Protein AF-A0A7V8AD49-F1 (afdb_monomer_lite)

Secondary structure (DSSP, 8-state):
--TT-TTGGGTT-GGGHHHHHHHHHHHHTTS-HHHHHHHHTTSS--------HHHHHH-HHHHHTT-EEEETTEEEEPPSS--SSSPPPPPPPPPPTTTTHHHHHHHTT--HHHHHHHHHTTS--

pLDDT: mean 93.48, std 4.45, range [62.81, 97.5]

Structure (mmCIF, N/CA/C/O backbone):
data_AF-A0A7V8AD49-F1
#
_entry.id   AF-A0A7V8AD49-F1
#
loop_
_atom_site.group_PDB
_atom_site.id
_atom_site.type_symbol
_atom_site.label_atom_id
_atom_site.label_alt_id
_atom_site.label_comp_id
_atom_site.label_asym_id
_atom_site.label_entity_id
_atom_site.label_seq_id
_atom_site.pdbx_PDB_ins_code
_atom_site.Cartn_x
_atom_site.Cartn_y
_atom_site.Cartn_z
_atom_site.occupancy
_atom_site.B_iso_or_equiv
_atom_site.auth_seq_id
_atom_site.auth_comp_id
_atom_site.auth_asym_id
_atom_site.auth_atom_id
_atom_site.pdbx_PDB_model_num
ATOM 1 N N . GLY A 1 1 ? 21.467 1.374 -25.696 1.00 62.81 1 GLY A N 1
ATOM 2 C CA . GLY A 1 1 ? 20.680 0.808 -26.803 1.00 62.81 1 GLY A CA 1
ATOM 3 C C . GLY A 1 1 ? 19.555 1.700 -27.311 1.00 62.81 1 GLY A C 1
ATOM 4 O O . GLY A 1 1 ? 18.762 1.200 -28.097 1.00 62.81 1 GLY A O 1
ATOM 5 N N . LEU A 1 2 ? 19.448 2.967 -26.891 1.00 80.62 2 LEU A N 1
ATOM 6 C CA . LEU A 1 2 ? 18.432 3.921 -27.385 1.00 80.62 2 LEU A CA 1
ATOM 7 C C . LEU A 1 2 ? 19.034 5.261 -27.832 1.00 80.62 2 LEU A C 1
ATOM 9 O O . LEU A 1 2 ? 18.371 6.021 -28.521 1.00 80.62 2 LEU A O 1
ATOM 13 N N . GLU A 1 3 ? 20.295 5.516 -27.489 1.00 79.88 3 GLU A N 1
ATOM 14 C CA . GLU A 1 3 ? 21.095 6.705 -27.797 1.00 79.88 3 GLU A CA 1
ATOM 15 C C . GLU A 1 3 ? 21.141 7.101 -29.279 1.00 79.88 3 GLU A C 1
ATOM 17 O O . GLU A 1 3 ? 21.386 8.261 -29.582 1.00 79.88 3 GLU A O 1
ATOM 22 N N . THR A 1 4 ? 20.905 6.166 -30.200 1.00 82.50 4 THR A N 1
ATOM 23 C CA . THR A 1 4 ? 20.870 6.426 -31.649 1.00 82.50 4 THR A CA 1
ATOM 24 C C . THR A 1 4 ? 19.469 6.307 -32.255 1.00 82.50 4 THR A C 1
ATOM 26 O O . THR A 1 4 ? 19.313 6.430 -33.469 1.00 82.50 4 THR A O 1
ATOM 29 N N . ASN A 1 5 ? 18.436 6.041 -31.448 1.00 84.19 5 ASN A N 1
ATOM 30 C CA . ASN A 1 5 ? 17.069 5.886 -31.938 1.00 84.19 5 ASN A CA 1
ATOM 31 C C . ASN A 1 5 ? 16.364 7.248 -31.990 1.00 84.19 5 ASN A C 1
ATOM 33 O O . ASN A 1 5 ? 15.766 7.682 -31.006 1.00 84.19 5 ASN A O 1
ATOM 37 N N . GLU A 1 6 ? 16.366 7.874 -33.171 1.00 85.94 6 GLU A N 1
ATOM 38 C CA . GLU A 1 6 ? 15.759 9.196 -33.417 1.00 85.94 6 GLU A CA 1
ATOM 39 C C . GLU A 1 6 ? 14.268 9.295 -33.036 1.00 85.94 6 GLU A C 1
ATOM 41 O O . GLU A 1 6 ? 13.729 10.396 -32.887 1.00 85.94 6 GLU A O 1
ATOM 46 N N . ALA A 1 7 ? 13.562 8.166 -32.881 1.00 84.38 7 ALA A N 1
ATOM 47 C CA . ALA A 1 7 ? 12.182 8.180 -32.398 1.00 84.38 7 ALA A CA 1
ATOM 48 C C . ALA A 1 7 ? 12.084 8.760 -30.974 1.00 84.38 7 ALA A C 1
ATOM 50 O O . ALA A 1 7 ? 11.098 9.423 -30.649 1.00 84.38 7 ALA A O 1
ATOM 51 N N . PHE A 1 8 ? 13.114 8.564 -30.143 1.00 89.00 8 PHE A N 1
ATOM 52 C CA . PHE A 1 8 ? 13.153 9.053 -28.764 1.00 89.00 8 PHE A CA 1
ATOM 53 C C . PHE A 1 8 ? 13.519 10.540 -28.649 1.00 89.00 8 PHE A C 1
ATOM 55 O O . PHE A 1 8 ? 13.185 11.157 -27.639 1.00 89.00 8 PHE A O 1
ATOM 62 N N . ASP A 1 9 ? 14.050 11.157 -29.709 1.00 90.25 9 ASP A N 1
ATOM 63 C CA . ASP A 1 9 ? 14.286 12.610 -29.766 1.00 90.25 9 ASP A CA 1
ATOM 64 C C . ASP A 1 9 ? 12.985 13.407 -29.964 1.00 90.25 9 ASP A C 1
ATOM 66 O O . ASP A 1 9 ? 12.903 14.604 -29.681 1.00 90.25 9 ASP A O 1
ATOM 70 N N . LYS A 1 10 ? 11.926 12.742 -30.443 1.00 89.88 10 LYS A N 1
ATOM 71 C CA . LYS A 1 10 ? 10.638 13.351 -30.808 1.00 89.88 10 LYS A CA 1
ATOM 72 C C . LYS A 1 10 ? 9.526 12.928 -29.849 1.00 89.88 10 LYS A C 1
ATOM 74 O O . LYS A 1 10 ? 8.430 12.591 -30.287 1.00 89.88 10 LYS A O 1
ATOM 79 N N . GLN A 1 11 ? 9.772 12.998 -28.537 1.00 89.44 11 GLN A N 1
ATOM 80 C CA . GLN A 1 11 ? 8.848 12.516 -27.491 1.00 89.44 11 GLN A CA 1
ATOM 81 C C . GLN A 1 11 ? 7.389 13.012 -27.615 1.00 89.44 11 GLN A C 1
ATOM 83 O O . GLN A 1 11 ? 6.457 12.310 -27.220 1.00 89.44 11 GLN A O 1
ATOM 88 N N . LEU A 1 12 ? 7.165 14.204 -28.188 1.00 94.88 12 LEU A N 1
ATOM 89 C CA . LEU A 1 12 ? 5.827 14.786 -28.371 1.00 94.88 12 LEU A CA 1
ATOM 90 C C . LEU A 1 12 ? 5.085 14.268 -29.617 1.00 94.88 12 LEU A C 1
ATOM 92 O O . LEU A 1 12 ? 3.887 14.524 -29.765 1.00 94.88 12 LEU A O 1
ATOM 96 N N . ASN A 1 13 ? 5.751 13.524 -30.502 1.00 94.81 13 ASN A N 1
ATOM 97 C CA . ASN A 1 13 ? 5.119 12.908 -31.661 1.00 94.81 13 ASN A CA 1
ATOM 98 C C . ASN A 1 13 ? 4.385 11.621 -31.257 1.00 94.81 13 ASN A C 1
ATOM 100 O O . ASN A 1 13 ? 4.942 10.524 -31.248 1.00 94.81 13 ASN A O 1
ATOM 104 N N . ARG A 1 14 ? 3.089 11.755 -30.966 1.00 95.44 14 ARG A N 1
ATOM 105 C CA . ARG A 1 14 ? 2.237 10.641 -30.519 1.00 95.44 14 ARG A CA 1
ATOM 106 C C . ARG A 1 14 ? 2.122 9.497 -31.526 1.00 95.44 14 ARG A C 1
ATOM 108 O O . ARG A 1 14 ? 1.835 8.375 -31.113 1.00 95.44 14 ARG A O 1
ATOM 115 N N . ALA A 1 15 ? 2.334 9.763 -32.817 1.00 95.00 15 ALA A N 1
ATOM 116 C CA . ALA A 1 15 ? 2.286 8.733 -33.851 1.00 95.00 15 ALA A CA 1
ATOM 117 C C . ALA A 1 15 ? 3.399 7.682 -33.676 1.00 95.00 15 ALA A C 1
ATOM 119 O O . ALA A 1 15 ? 3.196 6.523 -34.024 1.00 95.00 15 ALA A O 1
ATOM 120 N N . GLU A 1 16 ? 4.528 8.056 -33.062 1.00 93.56 16 GLU A N 1
ATOM 121 C CA . GLU A 1 16 ? 5.672 7.162 -32.831 1.00 93.56 16 GLU A CA 1
ATOM 122 C C . GLU A 1 16 ? 5.557 6.350 -31.531 1.00 93.56 16 GLU A C 1
ATOM 124 O O . GLU A 1 16 ? 6.236 5.335 -31.361 1.00 93.56 16 GLU A O 1
ATOM 129 N N . TRP A 1 17 ? 4.668 6.734 -30.607 1.00 95.44 17 TRP A N 1
ATOM 130 C CA . TRP A 1 17 ? 4.542 6.082 -29.297 1.00 95.44 17 TRP A CA 1
ATOM 131 C C . TRP A 1 17 ? 4.306 4.564 -29.352 1.00 95.44 17 TRP A C 1
ATOM 133 O O . TRP A 1 17 ? 4.861 3.862 -28.504 1.00 95.44 17 TRP A O 1
ATOM 143 N N . PRO A 1 18 ? 3.506 4.001 -30.283 1.00 95.06 18 PRO A N 1
ATOM 144 C CA . PRO A 1 18 ? 3.372 2.551 -30.396 1.00 95.06 18 PRO A CA 1
ATOM 145 C C . PRO A 1 18 ? 4.712 1.846 -30.639 1.00 95.06 18 PRO A C 1
ATOM 147 O O . PRO A 1 18 ? 4.991 0.844 -29.981 1.00 95.06 18 PRO A O 1
ATOM 150 N N . LYS A 1 19 ? 5.555 2.400 -31.519 1.00 91.75 19 LYS A N 1
ATOM 151 C CA . LYS A 1 19 ? 6.887 1.866 -31.825 1.00 91.75 19 LYS A CA 1
ATOM 152 C C . LYS A 1 19 ? 7.833 2.024 -30.635 1.00 91.75 19 LYS A C 1
ATOM 154 O O . LYS A 1 19 ? 8.415 1.039 -30.198 1.00 91.75 19 LYS A O 1
ATOM 159 N N . MET A 1 20 ? 7.897 3.216 -30.038 1.00 93.50 20 MET A N 1
ATOM 160 C CA . MET A 1 20 ? 8.733 3.475 -28.855 1.00 93.50 20 MET A CA 1
ATOM 161 C C . MET A 1 20 ? 8.397 2.531 -27.689 1.00 93.50 20 MET A C 1
ATOM 163 O O . MET A 1 20 ? 9.292 2.027 -27.013 1.00 93.50 20 MET A O 1
ATOM 167 N N . LYS A 1 21 ? 7.107 2.239 -27.466 1.00 94.25 21 LYS A N 1
ATOM 168 C CA . LYS A 1 21 ? 6.673 1.257 -26.459 1.00 94.25 21 LYS A CA 1
ATOM 169 C C . LYS A 1 21 ? 7.158 -0.156 -26.775 1.00 94.25 21 LYS A C 1
ATOM 171 O O . LYS A 1 21 ? 7.543 -0.869 -25.852 1.00 94.25 21 LYS A O 1
ATOM 176 N N . ALA A 1 22 ? 7.125 -0.569 -28.043 1.00 94.25 22 ALA A N 1
ATOM 177 C CA . ALA A 1 22 ? 7.623 -1.879 -28.455 1.00 94.25 22 ALA A CA 1
ATOM 178 C C . ALA A 1 22 ? 9.141 -1.998 -28.235 1.00 94.25 22 ALA A C 1
ATOM 180 O O . ALA A 1 22 ? 9.590 -3.000 -27.676 1.00 94.25 22 ALA A O 1
ATOM 181 N N . ASP A 1 23 ? 9.899 -0.954 -28.578 1.00 93.44 23 ASP A N 1
ATOM 182 C CA . ASP A 1 23 ? 11.350 -0.892 -28.368 1.00 93.44 23 ASP A CA 1
ATOM 183 C C . ASP A 1 23 ? 11.700 -0.965 -26.870 1.00 93.44 23 ASP A C 1
ATOM 185 O O . ASP A 1 23 ? 12.510 -1.797 -26.455 1.00 93.44 23 ASP A O 1
ATOM 189 N N . LEU A 1 24 ? 11.024 -0.172 -26.026 1.00 94.06 24 LEU A N 1
ATOM 190 C CA . LEU A 1 24 ? 11.193 -0.232 -24.567 1.00 94.06 24 LEU A CA 1
ATOM 191 C C . LEU A 1 24 ? 10.832 -1.609 -24.004 1.00 94.06 24 LEU A C 1
ATOM 193 O O . LEU A 1 24 ? 11.571 -2.149 -23.185 1.00 94.06 24 LEU A O 1
ATOM 197 N N . ALA A 1 25 ? 9.726 -2.211 -24.449 1.00 95.56 25 ALA 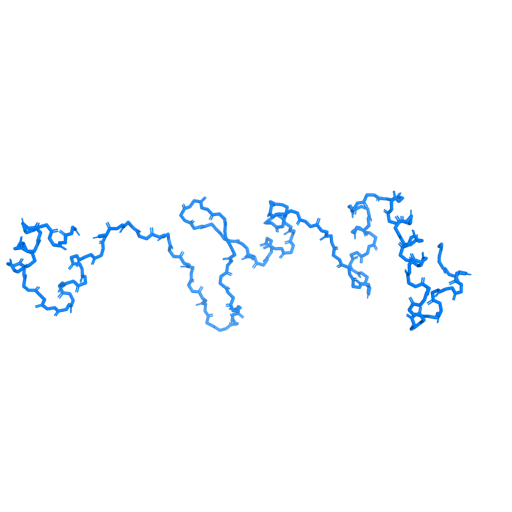A N 1
ATOM 198 C CA . ALA A 1 25 ? 9.321 -3.538 -23.994 1.00 95.56 25 ALA A CA 1
ATOM 199 C C . ALA A 1 25 ? 10.354 -4.615 -24.361 1.00 95.56 25 ALA A C 1
ATOM 201 O O . ALA A 1 25 ? 10.599 -5.523 -23.566 1.00 95.56 25 ALA A O 1
ATOM 202 N N . ALA A 1 26 ? 10.972 -4.524 -25.543 1.00 95.31 26 ALA A N 1
ATOM 203 C CA . ALA A 1 26 ? 12.045 -5.427 -25.946 1.00 95.31 26 ALA A CA 1
ATOM 204 C C . ALA A 1 26 ? 13.291 -5.264 -25.063 1.00 95.31 26 ALA A C 1
ATOM 206 O O . ALA A 1 26 ? 13.915 -6.266 -24.723 1.00 95.31 26 ALA A O 1
ATOM 207 N N . ILE A 1 27 ? 13.620 -4.036 -24.649 1.00 95.00 27 ILE A N 1
ATOM 208 C CA . ILE A 1 27 ? 14.720 -3.758 -23.715 1.00 95.00 27 ILE A CA 1
ATOM 209 C C . ILE A 1 27 ? 14.403 -4.314 -22.330 1.00 95.00 27 ILE A C 1
ATOM 211 O O . ILE A 1 27 ? 15.186 -5.102 -21.808 1.00 95.00 27 ILE A O 1
ATOM 215 N N . PHE A 1 28 ? 13.245 -3.981 -21.753 1.00 95.12 28 PHE A N 1
ATOM 216 C CA . PHE A 1 28 ? 12.884 -4.429 -20.405 1.00 95.12 28 PHE A CA 1
ATOM 217 C C . PHE A 1 28 ? 12.849 -5.957 -20.275 1.00 95.12 28 PHE A C 1
ATOM 219 O O . PHE A 1 28 ? 13.188 -6.478 -19.220 1.00 95.12 28 PHE A O 1
ATOM 226 N N . LYS A 1 29 ? 12.534 -6.691 -21.349 1.00 96.62 29 LYS A N 1
ATOM 227 C CA . LYS A 1 29 ? 12.573 -8.166 -21.372 1.00 96.62 29 LYS A CA 1
ATOM 228 C C . LYS A 1 29 ? 13.977 -8.776 -21.285 1.00 96.62 29 LYS A C 1
ATOM 230 O O . LYS A 1 29 ? 14.082 -9.983 -21.095 1.00 96.62 29 LYS A O 1
ATOM 235 N N . GLN A 1 30 ? 15.042 -7.991 -21.444 1.00 97.38 30 GLN A N 1
ATOM 236 C CA . GLN A 1 30 ? 16.424 -8.494 -21.418 1.00 97.38 30 GLN A CA 1
ATOM 237 C C . GLN A 1 30 ? 16.956 -8.737 -20.004 1.00 97.38 30 GLN A C 1
ATOM 239 O O . GLN A 1 30 ? 18.015 -9.344 -19.860 1.00 97.38 30 GLN A O 1
ATOM 244 N N . LYS A 1 31 ? 16.266 -8.237 -18.975 1.00 97.50 31 LYS A N 1
ATOM 245 C CA . LYS A 1 31 ? 16.635 -8.414 -17.570 1.00 97.50 31 LYS A CA 1
ATOM 246 C C . LYS A 1 31 ? 15.394 -8.672 -16.732 1.00 97.50 31 LYS A C 1
ATOM 248 O O . LYS A 1 31 ? 14.279 -8.315 -17.114 1.00 97.50 31 LYS A O 1
ATOM 253 N N . THR A 1 32 ? 15.594 -9.293 -15.587 1.00 97.38 32 THR A N 1
ATOM 254 C CA . THR A 1 32 ? 14.562 -9.444 -14.565 1.00 97.38 32 THR A CA 1
ATOM 255 C C . THR A 1 32 ? 14.185 -8.087 -13.965 1.00 97.38 32 THR A C 1
ATOM 257 O O . THR A 1 32 ? 14.918 -7.103 -14.074 1.00 97.38 32 THR A O 1
ATOM 260 N N . CYS A 1 33 ? 13.026 -8.027 -13.303 1.00 95.00 33 CYS A N 1
ATOM 261 C CA . CYS A 1 33 ? 12.611 -6.821 -12.588 1.00 95.00 33 CYS A CA 1
ATOM 262 C C . CYS A 1 33 ? 13.629 -6.423 -11.506 1.00 95.00 33 CYS A C 1
ATOM 264 O O . CYS A 1 33 ? 13.904 -5.240 -11.347 1.00 95.00 33 CYS A O 1
ATOM 266 N N . GLU A 1 34 ? 14.208 -7.398 -10.799 1.00 94.62 34 GLU A N 1
ATOM 267 C CA . GLU A 1 34 ? 15.195 -7.167 -9.738 1.00 94.62 34 GLU A CA 1
ATOM 268 C C . GLU A 1 34 ? 16.488 -6.547 -10.278 1.00 94.62 34 GLU A C 1
ATOM 270 O O . GLU A 1 34 ? 16.980 -5.565 -9.726 1.00 94.62 34 GLU A O 1
ATOM 275 N N . GLU A 1 35 ? 16.997 -7.045 -11.406 1.00 97.38 35 GLU A N 1
ATOM 276 C CA . GLU A 1 35 ? 18.162 -6.450 -12.067 1.00 97.38 35 GLU A CA 1
ATOM 277 C C . GLU A 1 35 ? 17.889 -5.009 -12.514 1.00 97.38 35 GLU A C 1
ATOM 279 O O . GLU A 1 35 ? 18.753 -4.147 -12.361 1.00 97.38 35 GLU A O 1
ATOM 284 N N . TRP A 1 36 ? 16.693 -4.721 -13.042 1.00 96.94 36 TRP A N 1
ATOM 285 C CA . TRP A 1 36 ? 16.320 -3.346 -13.380 1.00 96.94 36 TRP A CA 1
ATOM 286 C C . TRP A 1 36 ? 16.233 -2.451 -12.149 1.00 96.94 36 TRP A C 1
ATOM 288 O O . TRP A 1 36 ? 16.751 -1.336 -12.201 1.00 96.94 36 TRP A O 1
ATOM 298 N N . CYS A 1 37 ? 15.651 -2.933 -11.048 1.00 95.50 37 CYS A N 1
ATOM 299 C CA . CYS A 1 37 ? 15.656 -2.204 -9.782 1.00 95.50 37 CYS A CA 1
ATOM 300 C C . CYS A 1 37 ? 17.086 -1.894 -9.341 1.00 95.50 37 CYS A C 1
ATOM 302 O O . CYS A 1 37 ? 17.406 -0.731 -9.141 1.00 95.50 37 CYS A O 1
ATOM 304 N N . SER A 1 38 ? 17.979 -2.886 -9.318 1.00 95.38 38 SER A N 1
ATOM 305 C CA . SER A 1 38 ? 19.379 -2.675 -8.934 1.00 95.38 38 SER A CA 1
ATOM 306 C C . SER A 1 38 ? 20.119 -1.670 -9.824 1.00 95.38 38 SER A C 1
ATOM 308 O O . SER A 1 38 ? 21.056 -1.033 -9.351 1.00 95.38 38 SER A O 1
ATOM 310 N N . ILE A 1 39 ? 19.752 -1.550 -11.103 1.00 95.69 39 ILE A N 1
ATOM 311 C CA . ILE A 1 39 ? 20.357 -0.587 -12.035 1.00 95.69 39 ILE A CA 1
ATOM 312 C C . ILE A 1 39 ? 19.813 0.828 -11.812 1.00 95.69 39 ILE A C 1
ATOM 314 O O . ILE A 1 39 ? 20.558 1.798 -11.927 1.00 95.69 39 ILE A O 1
ATOM 318 N N . MET A 1 40 ? 18.508 0.954 -11.575 1.00 95.56 40 MET A N 1
ATOM 319 C CA . MET A 1 40 ? 17.807 2.239 -11.579 1.00 95.56 40 MET A CA 1
ATOM 320 C C . MET A 1 40 ? 17.700 2.872 -10.185 1.00 95.56 40 MET A C 1
ATOM 322 O O . MET A 1 40 ? 17.564 4.093 -10.074 1.00 95.56 40 MET A O 1
ATOM 326 N N . GLU A 1 41 ? 17.761 2.079 -9.119 1.00 93.94 41 GLU A N 1
ATOM 327 C CA . GLU A 1 41 ? 17.626 2.551 -7.741 1.00 93.94 41 GLU A CA 1
ATOM 328 C C . GLU A 1 41 ? 18.778 3.484 -7.349 1.00 93.94 41 GLU A C 1
ATOM 330 O O . GLU A 1 41 ? 19.945 3.237 -7.645 1.00 93.94 41 GLU A O 1
ATOM 335 N N . GLY A 1 42 ? 18.440 4.613 -6.720 1.00 91.50 42 GLY A N 1
ATOM 336 C CA . GLY A 1 42 ? 19.408 5.662 -6.383 1.00 91.50 42 GLY A CA 1
ATOM 337 C C . GLY A 1 42 ? 19.867 6.532 -7.561 1.00 91.50 42 GLY A C 1
ATOM 338 O O . GLY A 1 42 ? 20.712 7.404 -7.362 1.00 91.50 42 GLY A O 1
ATOM 339 N N . THR A 1 43 ? 19.320 6.337 -8.766 1.00 95.75 43 THR A N 1
ATOM 340 C CA . THR A 1 43 ? 19.559 7.219 -9.924 1.00 95.75 43 THR A CA 1
ATOM 341 C C . THR A 1 43 ? 18.465 8.288 -10.062 1.00 95.75 43 THR A C 1
ATOM 343 O O . THR A 1 43 ? 17.475 8.274 -9.336 1.00 95.75 43 THR A O 1
ATOM 346 N N . ASP A 1 44 ? 18.624 9.220 -11.009 1.00 9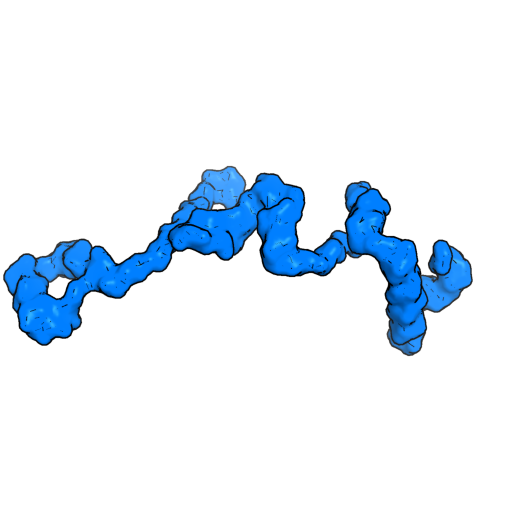4.94 44 ASP A N 1
ATOM 347 C CA . ASP A 1 44 ? 17.658 10.307 -11.273 1.00 94.94 44 ASP A CA 1
ATOM 348 C C . ASP A 1 44 ? 16.416 9.849 -12.075 1.00 94.94 44 ASP A C 1
ATOM 350 O O . ASP A 1 44 ? 15.553 10.645 -12.445 1.00 94.94 44 ASP A O 1
ATOM 354 N N . VAL A 1 45 ? 16.302 8.551 -12.383 1.00 93.38 45 VAL A N 1
ATOM 355 C CA . VAL A 1 45 ? 15.158 8.027 -13.135 1.00 93.38 45 VAL A CA 1
ATOM 356 C C . VAL A 1 45 ? 13.951 7.803 -12.222 1.00 93.38 45 VAL A C 1
ATOM 358 O O . VAL A 1 45 ? 14.025 7.140 -11.190 1.00 93.38 45 VAL A O 1
ATOM 361 N N . CYS A 1 46 ? 12.786 8.302 -12.636 1.00 94.56 46 CYS A N 1
ATOM 362 C CA . CYS A 1 46 ? 11.520 7.941 -12.006 1.00 94.56 46 CYS A CA 1
ATOM 363 C C . CYS A 1 46 ? 11.100 6.539 -12.460 1.00 94.56 46 CYS A C 1
ATOM 365 O O . CYS A 1 46 ? 10.609 6.365 -13.577 1.00 94.56 46 CYS A O 1
ATOM 367 N N . PHE A 1 47 ? 11.266 5.545 -11.593 1.00 95.00 47 PHE A N 1
ATOM 368 C CA . PHE A 1 47 ? 10.806 4.180 -11.834 1.00 95.00 47 PHE A CA 1
ATOM 369 C C . PHE A 1 47 ? 10.244 3.558 -10.550 1.00 95.00 47 PHE A C 1
ATOM 371 O O . PHE A 1 47 ? 10.492 4.037 -9.445 1.00 95.00 47 PHE A O 1
ATOM 378 N N . ALA A 1 48 ? 9.480 2.480 -10.710 1.00 94.06 48 ALA A N 1
ATOM 379 C CA . ALA A 1 48 ? 9.086 1.598 -9.622 1.00 94.06 48 ALA A CA 1
ATOM 380 C C . ALA A 1 48 ? 8.777 0.199 -10.183 1.00 94.06 48 ALA A C 1
ATOM 382 O O . ALA A 1 48 ? 8.247 0.101 -11.296 1.00 94.06 48 ALA A O 1
ATOM 383 N N . PRO A 1 49 ? 9.062 -0.882 -9.437 1.00 95.06 49 PRO A N 1
ATOM 384 C CA . PRO A 1 49 ? 8.590 -2.212 -9.794 1.00 95.06 49 PRO A CA 1
ATOM 385 C C . PRO A 1 49 ? 7.070 -2.324 -9.620 1.00 95.06 49 PRO A C 1
ATOM 387 O O . PRO A 1 49 ? 6.471 -1.695 -8.744 1.00 95.06 49 PRO A O 1
ATOM 390 N N . VAL A 1 50 ? 6.437 -3.177 -10.426 1.00 95.62 50 VAL A N 1
ATOM 391 C CA . VAL A 1 50 ? 5.033 -3.561 -10.221 1.00 95.62 50 VAL A CA 1
ATOM 392 C C . VAL A 1 50 ? 4.998 -4.723 -9.234 1.00 95.62 50 VAL A C 1
ATOM 394 O O . VAL A 1 50 ? 5.314 -5.851 -9.599 1.00 95.62 50 VAL A O 1
ATOM 397 N N . LEU A 1 51 ? 4.628 -4.433 -7.988 1.00 95.50 51 LEU A N 1
ATOM 398 C CA . LEU A 1 51 ? 4.576 -5.410 -6.899 1.00 95.50 51 LEU A CA 1
ATOM 399 C C . LEU A 1 51 ? 3.150 -5.921 -6.669 1.00 95.50 51 LEU A C 1
ATOM 401 O O . LEU A 1 51 ? 2.182 -5.156 -6.724 1.00 95.50 51 LEU A O 1
ATOM 405 N N . SER A 1 52 ? 3.018 -7.201 -6.332 1.00 95.88 52 SER A N 1
ATOM 406 C CA . SER A 1 52 ? 1.802 -7.748 -5.727 1.00 95.88 52 SER A CA 1
ATOM 407 C C . SER A 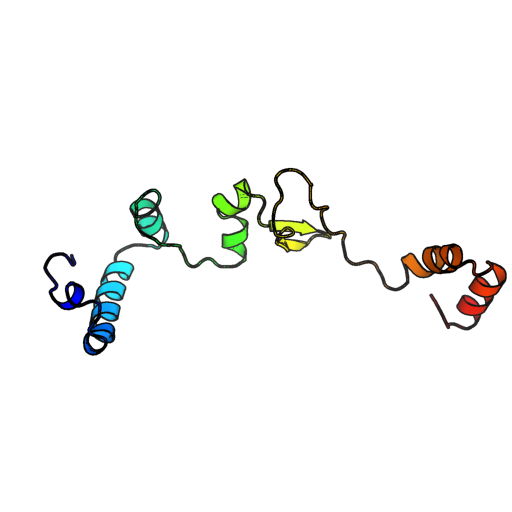1 52 ? 1.570 -7.157 -4.334 1.00 95.88 52 SER A C 1
ATOM 409 O O . SER A 1 52 ? 2.473 -6.607 -3.706 1.00 95.88 52 SER A O 1
ATOM 411 N N . LEU A 1 53 ? 0.357 -7.317 -3.796 1.00 94.50 53 LEU A N 1
ATOM 412 C CA . LEU A 1 53 ? 0.055 -6.869 -2.432 1.00 94.50 53 LEU A CA 1
ATOM 413 C C . LEU A 1 53 ? 0.953 -7.546 -1.384 1.00 94.50 53 LEU A C 1
ATOM 415 O O . LEU A 1 53 ? 1.364 -6.896 -0.428 1.00 94.50 53 LEU A O 1
ATOM 419 N N . ALA A 1 54 ? 1.290 -8.826 -1.573 1.00 94.38 54 ALA A N 1
ATOM 420 C CA . ALA A 1 54 ? 2.182 -9.544 -0.668 1.00 94.38 54 ALA A CA 1
ATOM 421 C C . ALA A 1 54 ? 3.601 -8.956 -0.709 1.00 94.38 54 ALA A C 1
ATOM 423 O O . ALA A 1 54 ? 4.140 -8.597 0.337 1.00 94.38 54 ALA A O 1
ATOM 424 N N . GLU A 1 55 ? 4.166 -8.768 -1.903 1.00 95.81 55 GLU A N 1
ATOM 425 C CA . GLU A 1 55 ? 5.498 -8.174 -2.086 1.00 95.81 55 GLU A CA 1
ATOM 426 C C . GLU A 1 55 ? 5.551 -6.726 -1.589 1.00 95.81 55 GLU A C 1
ATOM 428 O O . GLU A 1 55 ? 6.487 -6.342 -0.891 1.00 95.81 55 GLU A O 1
ATOM 433 N N . ALA A 1 56 ? 4.517 -5.926 -1.865 1.00 96.44 56 ALA A N 1
ATOM 434 C CA . ALA A 1 56 ? 4.454 -4.532 -1.439 1.00 96.44 56 ALA A CA 1
ATOM 435 C C . ALA A 1 56 ? 4.549 -4.388 0.088 1.00 96.44 56 ALA A C 1
ATOM 437 O O . ALA A 1 56 ? 5.195 -3.457 0.569 1.00 96.44 56 ALA A O 1
ATOM 438 N N . THR A 1 57 ? 3.958 -5.312 0.856 1.00 97.00 57 THR A N 1
ATOM 439 C CA . THR A 1 57 ? 4.047 -5.295 2.331 1.00 97.00 57 THR A CA 1
ATOM 440 C C . THR A 1 57 ? 5.445 -5.599 2.862 1.00 97.00 57 THR A C 1
ATOM 442 O O . THR A 1 57 ? 5.746 -5.220 3.990 1.00 97.00 57 THR A O 1
ATOM 445 N N . GLN A 1 58 ? 6.286 -6.263 2.066 1.00 96.38 58 GLN A N 1
ATOM 446 C CA . GLN A 1 58 ? 7.650 -6.652 2.432 1.00 96.38 58 GLN A CA 1
ATOM 447 C C . GLN A 1 58 ? 8.718 -5.762 1.782 1.00 96.38 58 GLN A C 1
ATOM 449 O O . GLN A 1 58 ? 9.903 -5.925 2.058 1.00 96.38 58 GLN A O 1
ATOM 454 N N . HIS A 1 59 ? 8.327 -4.819 0.919 1.00 95.81 59 HIS A N 1
ATOM 455 C CA . HIS A 1 59 ? 9.275 -3.938 0.247 1.00 95.81 59 HIS A CA 1
ATOM 456 C C . HIS A 1 59 ? 10.055 -3.091 1.274 1.00 95.81 59 HIS A C 1
ATOM 458 O O . HIS A 1 59 ? 9.410 -2.487 2.140 1.00 95.81 59 HIS A O 1
ATOM 464 N N . PRO A 1 60 ? 11.394 -2.956 1.165 1.00 94.00 60 PRO A N 1
ATOM 465 C CA . PRO A 1 60 ? 12.222 -2.274 2.166 1.00 94.00 60 PRO A CA 1
ATOM 466 C C . PRO A 1 60 ? 11.712 -0.881 2.553 1.00 94.00 60 PRO A C 1
ATOM 468 O O . PRO A 1 60 ? 11.545 -0.583 3.732 1.00 94.00 60 PRO A O 1
ATOM 471 N N . HIS A 1 61 ? 11.340 -0.059 1.566 1.00 93.94 61 HIS A N 1
ATOM 472 C CA . HIS A 1 61 ? 10.759 1.267 1.811 1.00 93.94 61 HIS A CA 1
ATOM 473 C C . HIS A 1 61 ? 9.445 1.229 2.619 1.00 93.94 61 HIS A C 1
ATOM 475 O O . HIS A 1 61 ? 9.180 2.123 3.419 1.00 93.94 61 HIS A O 1
ATOM 481 N N . ASN A 1 62 ? 8.599 0.214 2.415 1.00 96.75 62 ASN A N 1
ATOM 482 C CA . ASN A 1 62 ? 7.324 0.093 3.124 1.00 96.75 62 ASN A CA 1
ATOM 483 C C . ASN A 1 62 ? 7.493 -0.465 4.537 1.00 96.75 62 ASN A C 1
ATOM 485 O O . ASN A 1 62 ? 6.720 -0.080 5.413 1.00 96.75 62 ASN A O 1
ATOM 489 N N . LEU A 1 63 ? 8.493 -1.321 4.759 1.00 96.94 63 LEU A N 1
ATOM 490 C CA . LEU A 1 63 ? 8.876 -1.791 6.090 1.00 96.94 63 LEU A CA 1
ATOM 491 C C . LEU A 1 63 ? 9.470 -0.652 6.923 1.00 96.94 63 LEU A C 1
ATOM 493 O O . LEU A 1 63 ? 8.956 -0.372 8.001 1.00 96.94 63 LEU A O 1
ATOM 497 N N . GLU A 1 64 ? 10.469 0.054 6.386 1.00 96.19 64 GLU A N 1
ATOM 498 C CA . GLU A 1 64 ? 11.134 1.192 7.046 1.00 96.19 64 GLU A CA 1
ATOM 499 C C . GLU A 1 64 ? 10.130 2.266 7.469 1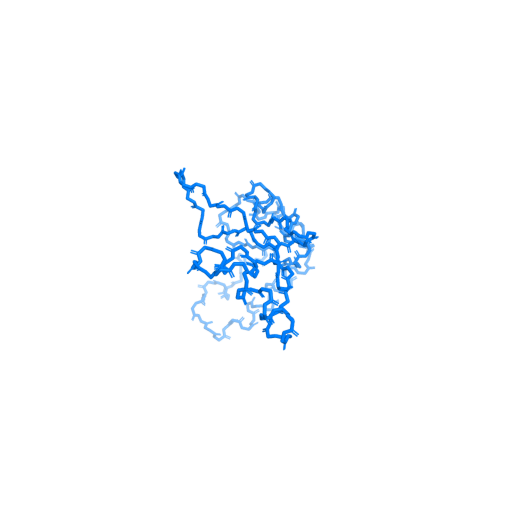.00 96.19 64 GLU A C 1
ATOM 501 O O . GLU A 1 64 ? 10.236 2.894 8.519 1.00 96.19 64 GLU A O 1
ATOM 506 N N . ARG A 1 65 ? 9.111 2.473 6.635 1.00 94.19 65 ARG A N 1
ATOM 507 C CA . ARG A 1 65 ? 8.083 3.473 6.887 1.00 94.19 65 ARG A CA 1
ATOM 508 C C . ARG A 1 65 ? 6.884 2.926 7.628 1.00 94.19 65 ARG A C 1
ATOM 510 O O . ARG A 1 65 ? 5.963 3.700 7.823 1.00 94.19 65 ARG A O 1
ATOM 517 N N . GLU A 1 66 ? 6.824 1.655 8.009 1.00 94.38 66 GLU A N 1
ATOM 518 C CA . GLU A 1 66 ? 5.626 1.048 8.608 1.00 94.38 66 GLU A CA 1
ATOM 519 C C . GLU A 1 66 ? 4.353 1.344 7.780 1.00 94.38 66 GLU A C 1
ATOM 521 O O . GLU A 1 66 ? 3.312 1.735 8.316 1.00 94.38 66 GLU A O 1
ATOM 526 N N . THR A 1 67 ? 4.438 1.287 6.443 1.00 96.19 67 THR A N 1
ATOM 527 C CA . THR A 1 67 ? 3.322 1.619 5.530 1.00 96.19 67 THR A CA 1
ATOM 528 C C . THR A 1 67 ? 2.132 0.683 5.733 1.00 96.19 67 THR A C 1
ATOM 530 O O . THR A 1 67 ? 0.987 1.101 5.567 1.00 96.19 67 THR A O 1
ATOM 533 N N . PHE A 1 68 ? 2.396 -0.558 6.139 1.00 96.62 68 PHE A N 1
ATOM 534 C CA . PHE A 1 68 ? 1.391 -1.559 6.470 1.00 96.62 68 PHE A CA 1
ATOM 535 C C . PHE A 1 68 ? 1.560 -2.007 7.922 1.00 96.62 68 PHE A C 1
ATOM 537 O O . PHE A 1 68 ? 2.677 -2.185 8.400 1.00 96.62 68 PHE A O 1
ATOM 544 N N . ILE A 1 69 ? 0.441 -2.211 8.611 1.00 95.19 69 ILE A N 1
ATOM 545 C CA . ILE A 1 69 ? 0.365 -2.638 10.011 1.00 95.19 69 ILE A CA 1
ATOM 546 C C . ILE A 1 69 ? -0.545 -3.858 10.145 1.00 95.19 69 ILE A C 1
ATOM 548 O O . ILE A 1 69 ? -1.399 -4.115 9.293 1.00 95.19 69 ILE A O 1
ATOM 552 N N . LYS A 1 70 ? -0.384 -4.605 11.241 1.00 94.94 70 LYS A N 1
ATOM 553 C CA . LYS A 1 70 ? -1.232 -5.756 11.563 1.00 94.94 70 LYS A CA 1
ATOM 554 C C . LYS A 1 70 ? -2.282 -5.379 12.603 1.00 94.94 70 LYS A C 1
ATOM 556 O O . LYS A 1 70 ? -1.934 -4.991 13.713 1.00 94.94 70 LYS A O 1
ATOM 561 N N . VAL A 1 71 ? -3.558 -5.545 12.265 1.00 95.31 71 VAL A N 1
ATOM 562 C CA . VAL A 1 71 ? -4.697 -5.259 13.152 1.00 95.31 71 VAL A CA 1
ATOM 563 C C . VAL A 1 71 ? -5.676 -6.421 13.097 1.00 95.31 71 VAL A C 1
ATOM 565 O O . VAL A 1 71 ? -6.072 -6.867 12.026 1.00 95.31 71 VAL A O 1
ATOM 568 N N . GLY A 1 72 ? -6.029 -6.969 14.261 1.00 92.62 72 GLY A N 1
ATOM 569 C CA . GLY A 1 72 ? -6.982 -8.082 14.346 1.00 92.62 72 GLY A CA 1
ATOM 570 C C . GLY A 1 72 ? -6.539 -9.348 13.605 1.00 92.62 72 GLY A C 1
ATOM 571 O O . GLY A 1 72 ? -7.381 -10.132 13.191 1.00 92.62 72 GLY A O 1
ATOM 572 N N . GLY A 1 73 ? -5.231 -9.532 13.400 1.00 93.31 73 GLY A N 1
ATOM 573 C CA . GLY A 1 73 ? -4.680 -10.654 12.635 1.00 93.31 73 GLY A CA 1
ATOM 574 C C . GLY A 1 73 ? -4.462 -10.379 11.143 1.00 93.31 73 GLY A C 1
ATOM 575 O O . GLY A 1 73 ? -3.762 -11.163 10.506 1.00 93.31 73 GLY A O 1
ATOM 576 N N . PHE A 1 74 ? -4.959 -9.260 10.610 1.00 93.12 74 PHE A N 1
ATOM 577 C CA . PHE A 1 74 ? -4.889 -8.913 9.187 1.00 93.12 74 PHE A CA 1
ATOM 578 C C . PHE A 1 74 ? -3.883 -7.792 8.916 1.00 93.12 74 PHE A C 1
ATOM 580 O O . PHE A 1 74 ? -3.746 -6.868 9.717 1.00 93.12 74 PHE A O 1
ATOM 587 N N . THR A 1 75 ? -3.194 -7.865 7.777 1.00 95.31 75 THR A N 1
ATOM 588 C CA . THR A 1 75 ? -2.321 -6.790 7.287 1.00 95.31 75 THR A CA 1
ATOM 589 C C . THR A 1 75 ? -3.150 -5.764 6.528 1.00 95.31 75 THR A C 1
ATOM 591 O O . THR A 1 75 ? -3.889 -6.120 5.611 1.00 95.31 75 THR A O 1
ATOM 594 N N . GLN A 1 76 ? -3.008 -4.492 6.885 1.00 95.00 76 GLN A N 1
ATOM 595 C CA . GLN A 1 76 ? -3.704 -3.377 6.245 1.00 95.00 76 GLN A CA 1
ATOM 596 C C . GLN A 1 76 ? -2.822 -2.120 6.225 1.00 95.00 76 GLN A C 1
ATOM 598 O O . GLN A 1 76 ? -1.859 -2.048 6.991 1.00 95.00 76 GLN A O 1
ATOM 603 N N . PRO A 1 77 ? -3.110 -1.121 5.373 1.00 95.38 77 PRO A N 1
ATOM 604 C CA . PRO A 1 77 ? -2.382 0.144 5.388 1.00 95.38 77 PRO A CA 1
ATOM 605 C C . PRO A 1 77 ? -2.446 0.834 6.756 1.00 95.38 77 PRO A C 1
ATOM 607 O O . PRO A 1 77 ? -3.484 0.833 7.422 1.00 95.38 77 PRO A O 1
ATOM 610 N N . ALA A 1 78 ? -1.341 1.453 7.162 1.00 95.19 78 ALA A N 1
ATOM 611 C CA . ALA A 1 78 ? -1.329 2.364 8.296 1.00 95.19 78 ALA A CA 1
ATOM 612 C C . ALA A 1 78 ? -2.130 3.641 7.968 1.00 95.19 78 ALA A C 1
ATOM 614 O O . ALA A 1 78 ? -2.188 4.041 6.800 1.00 95.19 78 ALA A O 1
ATOM 615 N N . PRO A 1 79 ? -2.719 4.315 8.973 1.00 94.38 79 PRO A N 1
ATOM 616 C CA . PRO A 1 79 ? -3.395 5.591 8.766 1.00 94.38 79 PRO A CA 1
ATOM 617 C C . PRO A 1 79 ? -2.520 6.631 8.050 1.00 94.38 79 PRO A C 1
ATOM 619 O O . PRO A 1 79 ? -1.327 6.770 8.332 1.00 94.38 79 PRO A O 1
ATOM 622 N N . ALA A 1 80 ? -3.139 7.394 7.149 1.00 92.56 80 ALA A N 1
ATOM 623 C CA . ALA A 1 80 ? -2.513 8.496 6.426 1.00 92.56 80 ALA A CA 1
ATOM 624 C C . ALA A 1 80 ? -3.373 9.773 6.535 1.00 92.56 80 ALA A C 1
ATOM 626 O O . ALA A 1 80 ? -4.600 9.662 6.584 1.00 92.56 80 ALA A O 1
ATOM 627 N N . PRO A 1 81 ? -2.763 10.978 6.538 1.00 92.06 81 PRO A N 1
ATOM 628 C CA . PRO A 1 81 ? -1.325 11.250 6.418 1.00 92.06 81 PRO A CA 1
ATOM 629 C C . PRO A 1 81 ? -0.555 11.024 7.734 1.00 92.06 81 PRO A C 1
ATOM 631 O O . PRO A 1 81 ? -1.145 10.903 8.803 1.00 92.06 81 PRO A O 1
ATOM 634 N N . ARG A 1 82 ? 0.782 10.975 7.653 1.00 89.69 82 ARG A N 1
ATOM 635 C CA . ARG A 1 82 ? 1.670 10.912 8.828 1.00 89.69 82 ARG A CA 1
ATOM 636 C C . ARG A 1 82 ? 2.019 12.321 9.285 1.00 89.69 82 ARG A C 1
ATOM 638 O O . ARG A 1 82 ? 2.422 13.144 8.466 1.00 89.69 82 ARG A O 1
ATOM 645 N N . TYR A 1 83 ? 1.920 12.579 10.583 1.00 91.69 83 TYR A N 1
ATOM 646 C CA . TYR A 1 83 ? 2.214 13.888 11.162 1.00 91.69 83 TYR A CA 1
ATOM 647 C C . TYR A 1 83 ? 3.495 13.839 11.997 1.00 91.69 83 TYR A C 1
ATOM 649 O O . TYR A 1 83 ? 3.758 12.863 12.692 1.00 91.69 83 TYR A O 1
ATOM 657 N N . SER A 1 84 ? 4.282 14.916 11.960 1.00 91.88 84 SER A N 1
ATOM 658 C CA . SER A 1 84 ? 5.544 15.015 12.707 1.00 91.88 84 SER A CA 1
ATOM 659 C C . SER A 1 84 ? 5.361 15.263 14.207 1.00 91.88 84 SER A C 1
ATOM 661 O O . SER A 1 84 ? 6.239 14.917 14.989 1.00 91.88 84 SER A O 1
ATOM 663 N N . LYS A 1 85 ? 4.241 15.880 14.615 1.00 93.69 85 LYS A N 1
ATOM 664 C CA . LYS A 1 85 ? 3.959 16.237 16.019 1.00 93.69 85 LYS A CA 1
ATOM 665 C C . LYS A 1 85 ? 2.936 15.321 16.686 1.00 93.69 85 LYS A C 1
ATOM 667 O O . LYS A 1 85 ? 3.120 14.938 17.835 1.00 93.69 85 LYS A O 1
ATOM 672 N N . THR A 1 86 ? 1.855 14.995 15.982 1.00 92.69 86 THR A N 1
ATOM 673 C CA . THR A 1 86 ? 0.734 14.237 16.546 1.00 92.69 86 THR A CA 1
ATOM 674 C C . THR A 1 86 ? 0.773 12.810 16.034 1.00 92.69 86 THR A C 1
ATOM 676 O O . THR A 1 86 ? 0.672 12.575 14.835 1.00 92.69 86 THR A O 1
ATOM 679 N N . LYS A 1 87 ? 0.895 11.836 16.931 1.00 88.19 87 LYS A N 1
ATOM 680 C CA . LYS A 1 87 ? 0.824 10.433 16.531 1.00 88.19 87 LYS A CA 1
ATOM 681 C C . LYS A 1 87 ? -0.619 10.071 16.176 1.00 88.19 87 LYS A C 1
ATOM 683 O O . LYS A 1 87 ? -1.521 10.304 16.974 1.00 88.19 87 LYS A O 1
ATOM 688 N N . THR A 1 88 ? -0.829 9.479 15.004 1.00 90.50 88 THR A N 1
ATOM 689 C CA . THR A 1 88 ? -2.114 8.866 14.656 1.00 90.50 88 THR A CA 1
ATOM 690 C C . THR A 1 88 ? -2.229 7.522 15.365 1.00 90.50 88 THR A C 1
ATOM 692 O O . THR A 1 88 ? -1.320 6.693 15.279 1.00 90.50 88 THR A O 1
ATOM 695 N N . GLU A 1 89 ? -3.322 7.312 16.093 1.00 90.56 89 GLU A N 1
ATOM 696 C CA . GLU A 1 89 ? -3.566 6.045 16.777 1.00 90.56 89 GLU A CA 1
ATOM 697 C C . GLU A 1 89 ? -3.767 4.909 15.771 1.00 90.56 89 GLU A C 1
ATOM 699 O O . GLU A 1 89 ? -4.359 5.087 14.703 1.00 90.56 89 GLU A O 1
ATOM 704 N N . ALA A 1 90 ? -3.260 3.726 16.118 1.00 89.75 90 ALA A N 1
ATOM 705 C CA . ALA A 1 90 ? -3.510 2.538 15.322 1.00 89.75 90 ALA A CA 1
ATOM 706 C C . ALA A 1 90 ? -4.988 2.128 15.460 1.00 89.75 90 ALA A C 1
ATOM 708 O O . ALA A 1 90 ? -5.518 2.127 16.578 1.00 89.75 90 ALA A O 1
ATOM 709 N N . PRO A 1 91 ? -5.656 1.749 14.355 1.00 93.19 91 PRO A N 1
ATOM 710 C CA . PRO A 1 91 ? -7.023 1.267 14.421 1.00 93.19 91 PRO A CA 1
ATOM 711 C C . PRO A 1 91 ? -7.097 -0.019 15.244 1.00 93.19 91 PRO A C 1
ATOM 713 O O . PRO A 1 91 ? -6.163 -0.822 15.274 1.00 93.19 91 PRO A O 1
ATOM 716 N N . GLN A 1 92 ? -8.234 -0.208 15.902 1.00 93.50 92 GLN A N 1
ATOM 717 C CA . GLN A 1 92 ? -8.542 -1.436 16.621 1.00 93.50 92 GLN A CA 1
ATOM 718 C C . GLN A 1 92 ? -9.204 -2.453 15.680 1.00 93.50 92 GLN A C 1
ATOM 720 O O . GLN A 1 92 ? -9.748 -2.067 14.640 1.00 93.50 92 GLN A O 1
ATOM 725 N N . PRO A 1 93 ? -9.166 -3.754 16.015 1.00 94.12 93 PRO A N 1
ATOM 726 C CA . PRO A 1 93 ? -9.947 -4.756 15.300 1.00 94.12 93 PRO A CA 1
ATOM 727 C C . PRO A 1 93 ? -11.440 -4.391 15.287 1.00 94.12 93 PRO A C 1
ATOM 729 O O . PRO A 1 93 ? -11.917 -3.775 16.243 1.00 94.12 93 PRO A O 1
ATOM 732 N N . PRO A 1 94 ? -12.193 -4.792 14.247 1.00 91.50 94 PRO A N 1
ATOM 733 C CA . PRO A 1 94 ? -13.628 -4.548 14.209 1.00 91.50 94 PRO A CA 1
ATOM 734 C C . PRO A 1 94 ? -14.307 -5.188 15.434 1.00 91.50 94 PRO A C 1
ATOM 736 O O . PRO A 1 94 ? -14.029 -6.356 15.738 1.00 91.50 94 PRO A O 1
ATOM 739 N N . PRO A 1 95 ? -15.180 -4.450 16.147 1.00 92.44 95 PRO A N 1
ATOM 740 C CA . PRO A 1 95 ? -15.887 -4.993 17.295 1.00 92.44 95 PRO A CA 1
ATOM 741 C C . PRO A 1 95 ? -16.851 -6.098 16.861 1.00 92.44 95 PRO A C 1
ATOM 743 O O . PRO A 1 95 ? -17.312 -6.155 15.717 1.00 92.44 95 PRO A O 1
ATOM 746 N N . LYS A 1 96 ? -17.188 -6.983 17.800 1.00 92.69 96 LYS A N 1
ATOM 747 C CA . LYS A 1 96 ? -18.288 -7.928 17.596 1.00 92.69 96 LYS A CA 1
ATOM 748 C C . LYS A 1 96 ? -19.610 -7.173 17.688 1.00 92.69 96 LYS A C 1
ATOM 750 O O . LYS A 1 96 ? -19.736 -6.227 18.460 1.00 92.69 96 LYS A O 1
ATOM 755 N N . VAL A 1 97 ? -20.612 -7.632 16.945 1.00 92.62 97 VAL A N 1
ATOM 756 C CA . VAL A 1 97 ? -21.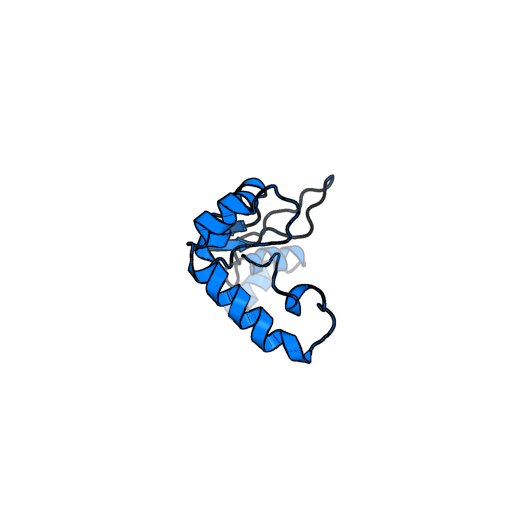975 -7.097 17.060 1.00 92.62 97 VAL A CA 1
ATOM 757 C C . VAL A 1 97 ? -22.423 -7.167 18.525 1.00 92.62 97 VAL A C 1
ATOM 759 O O . VAL A 1 97 ? -22.320 -8.223 19.146 1.00 92.62 97 VAL A O 1
ATOM 762 N N . GLY A 1 98 ? -22.870 -6.033 19.066 1.00 92.19 98 GLY A N 1
ATOM 763 C CA . GLY A 1 98 ? -23.360 -5.906 20.442 1.00 92.19 98 GLY A CA 1
ATOM 764 C C . GLY A 1 98 ? -22.294 -5.679 21.523 1.00 92.19 98 GLY A C 1
ATOM 765 O O . GLY A 1 98 ? -22.653 -5.448 22.673 1.00 92.19 98 GLY A O 1
ATOM 766 N N . SER A 1 99 ? -20.990 -5.682 21.201 1.00 93.31 99 SER A N 1
ATOM 767 C CA . SER A 1 99 ? -19.934 -5.574 22.231 1.00 93.31 99 SER A CA 1
ATOM 768 C C . SER A 1 99 ? -20.011 -4.306 23.084 1.00 93.31 99 SER A C 1
ATOM 770 O O . SER A 1 99 ? -19.604 -4.323 24.244 1.00 93.31 99 SER A O 1
ATOM 772 N N . ASP A 1 100 ? -20.557 -3.228 22.520 1.00 94.44 100 ASP A N 1
ATOM 773 C CA . ASP A 1 100 ? -20.570 -1.906 23.145 1.00 94.44 100 ASP A CA 1
ATOM 774 C C . ASP A 1 100 ? -21.978 -1.493 23.616 1.00 94.44 100 ASP A C 1
ATOM 776 O O . ASP A 1 100 ? -22.133 -0.413 24.192 1.00 94.44 100 ASP A O 1
ATOM 780 N N . THR A 1 101 ? -23.005 -2.340 23.413 1.00 94.88 101 THR A N 1
ATOM 781 C CA . THR A 1 101 ? -24.424 -2.037 23.698 1.00 94.88 101 THR A CA 1
ATOM 782 C C . THR A 1 101 ? -24.600 -1.500 25.118 1.00 94.88 101 THR A C 1
ATOM 784 O O . THR A 1 101 ? -25.097 -0.391 25.319 1.00 94.88 101 THR A O 1
ATOM 787 N N . MET A 1 102 ? -24.135 -2.266 26.109 1.00 92.56 102 MET A N 1
ATOM 788 C CA . MET A 1 102 ? -24.269 -1.930 27.529 1.00 92.56 102 MET A CA 1
ATOM 789 C C . MET A 1 102 ? -23.555 -0.621 27.865 1.00 92.56 102 MET A C 1
ATOM 791 O O . MET A 1 102 ? -24.137 0.275 28.474 1.00 92.56 102 MET A O 1
ATOM 795 N N . GLN A 1 103 ? -22.301 -0.488 27.422 1.00 94.56 103 GLN A N 1
ATOM 796 C CA . GLN A 1 103 ? -21.479 0.683 27.712 1.00 94.56 103 GLN A CA 1
ATOM 797 C C . GLN A 1 103 ? -22.110 1.963 27.147 1.00 94.56 103 GLN A C 1
ATOM 799 O O . GLN A 1 103 ? -22.106 2.999 27.815 1.00 94.56 103 GLN A O 1
ATOM 804 N N . ILE A 1 104 ? -22.648 1.902 25.928 1.00 95.81 104 ILE A N 1
ATOM 805 C CA . ILE A 1 104 ? -23.280 3.046 25.268 1.00 95.81 104 ILE A CA 1
ATOM 806 C C . ILE A 1 104 ? -24.598 3.402 25.960 1.00 95.81 104 ILE A C 1
ATOM 808 O O . ILE A 1 104 ? -24.797 4.569 26.292 1.00 95.81 104 ILE A O 1
ATOM 812 N N . LEU A 1 105 ? -25.472 2.431 26.243 1.00 96.38 105 LEU A N 1
ATOM 813 C CA . LEU A 1 105 ? -26.756 2.694 26.906 1.00 96.38 105 LEU A CA 1
ATOM 814 C C . LEU A 1 105 ? -26.570 3.291 28.306 1.00 96.38 105 LEU A C 1
ATOM 816 O O . LEU A 1 105 ? -27.249 4.260 28.650 1.00 96.38 105 LEU A O 1
ATOM 820 N N . SER A 1 106 ? -25.599 2.796 29.079 1.00 94.69 106 SER A N 1
ATOM 821 C CA . SER A 1 106 ? -25.251 3.395 30.371 1.00 94.69 106 SER A CA 1
ATOM 822 C C . SER A 1 106 ? -24.715 4.823 30.222 1.00 94.69 106 SER A C 1
ATOM 824 O O . SER A 1 106 ? -25.122 5.703 30.977 1.00 94.69 106 SER A O 1
ATOM 826 N N . LYS A 1 107 ? -23.851 5.095 29.230 1.00 97.31 107 LYS A N 1
ATOM 827 C CA . LYS A 1 107 ? -23.352 6.457 28.941 1.00 97.31 107 LYS A CA 1
ATOM 828 C C . LYS A 1 107 ? -24.464 7.423 28.525 1.00 97.31 107 LYS A C 1
ATOM 830 O O . LYS A 1 107 ? -24.360 8.614 28.800 1.00 97.31 107 LYS A O 1
ATOM 835 N N . LEU A 1 108 ? -25.517 6.917 27.888 1.00 97.25 108 LEU A N 1
ATOM 836 C CA . LEU A 1 108 ? -26.708 7.685 27.518 1.00 97.25 108 LEU A CA 1
ATOM 837 C C . LEU A 1 108 ? -27.691 7.880 28.687 1.00 97.25 108 LEU A C 1
ATOM 839 O O . LEU A 1 108 ? -28.702 8.557 28.519 1.00 97.25 108 LEU A O 1
ATOM 843 N N . GLY A 1 109 ? -27.412 7.307 29.863 1.00 96.94 109 GLY A N 1
ATOM 844 C CA . GLY A 1 109 ? -28.258 7.433 31.050 1.00 96.94 109 GLY A CA 1
ATOM 845 C C . GLY A 1 109 ? -29.463 6.491 31.071 1.00 96.94 109 GLY A C 1
ATOM 846 O O . GLY A 1 109 ? -30.394 6.710 31.846 1.00 96.94 109 GLY A O 1
ATOM 847 N N . VAL A 1 110 ? -29.474 5.441 30.245 1.00 96.94 110 VAL A N 1
ATOM 848 C CA . VAL A 1 110 ? -30.519 4.412 30.306 1.00 96.94 110 VAL A CA 1
ATOM 849 C C . VAL A 1 110 ? -30.334 3.597 31.585 1.00 96.94 110 VAL A C 1
ATOM 851 O O . VAL A 1 110 ? -29.238 3.132 31.895 1.00 96.94 110 VAL A O 1
ATOM 854 N N . THR A 1 111 ? -31.415 3.433 32.345 1.00 97.00 111 THR A N 1
ATOM 855 C CA . THR A 1 111 ? -31.386 2.697 33.612 1.00 97.00 111 THR A CA 1
ATOM 856 C C . THR A 1 111 ? -31.129 1.212 33.374 1.00 97.00 111 THR A C 1
ATOM 858 O O . THR A 1 111 ? -31.594 0.653 32.381 1.00 97.00 111 THR A O 1
ATOM 861 N N . GLN A 1 112 ? -30.448 0.549 34.316 1.00 95.38 112 GLN A N 1
ATOM 862 C CA . GLN A 1 112 ? -30.199 -0.896 34.231 1.00 95.38 112 GLN A CA 1
ATOM 863 C C . GLN A 1 112 ? -31.505 -1.680 34.038 1.00 95.38 112 GLN A C 1
ATOM 865 O O . GLN A 1 112 ? -31.587 -2.518 33.151 1.00 95.38 112 GLN A O 1
ATOM 870 N N . THR A 1 113 ? -32.561 -1.308 34.768 1.00 97.06 113 THR A N 1
ATOM 871 C CA . THR A 1 113 ? -33.898 -1.896 34.617 1.00 97.06 113 THR A CA 1
ATOM 872 C C . THR A 1 113 ? -34.408 -1.820 33.178 1.00 97.06 113 THR A C 1
ATOM 874 O O . THR A 1 113 ? -34.901 -2.809 32.642 1.00 97.06 113 THR A O 1
ATOM 877 N N . ARG A 1 114 ? -34.266 -0.662 32.518 1.00 96.25 114 ARG A N 1
ATOM 878 C CA . ARG A 1 114 ? -34.713 -0.493 31.132 1.00 96.25 114 ARG A CA 1
ATOM 879 C C . ARG A 1 114 ? -33.846 -1.281 30.149 1.00 96.25 114 ARG A C 1
ATOM 881 O O . ARG A 1 114 ? -34.361 -1.776 29.151 1.00 96.25 114 ARG A O 1
ATOM 888 N N . ILE A 1 115 ? -32.548 -1.399 30.413 1.00 95.19 115 ILE A N 1
ATOM 889 C CA . ILE A 1 115 ? -31.646 -2.221 29.601 1.00 95.19 115 ILE A CA 1
ATOM 890 C C . ILE A 1 115 ? -32.054 -3.698 29.691 1.00 95.19 115 ILE A C 1
ATOM 892 O O . ILE A 1 115 ? -32.211 -4.348 28.658 1.00 95.19 115 ILE A O 1
ATOM 896 N N . ASP A 1 116 ? -32.326 -4.200 30.895 1.00 95.06 116 ASP A N 1
ATOM 897 C CA . ASP A 1 116 ? -32.756 -5.584 31.118 1.00 95.06 116 ASP A CA 1
ATOM 898 C C . ASP A 1 116 ? -34.090 -5.888 30.408 1.00 95.06 116 ASP A C 1
ATOM 900 O O . ASP A 1 116 ? -34.261 -6.959 29.820 1.00 95.06 116 ASP A O 1
ATOM 904 N N . GLU A 1 117 ? -35.028 -4.932 30.392 1.00 96.38 117 GLU A N 1
ATOM 905 C CA . GLU A 1 117 ? -36.273 -5.034 29.616 1.00 96.38 117 GLU A CA 1
ATOM 906 C C . GLU A 1 117 ? -36.021 -5.149 28.108 1.00 96.38 117 GLU A C 1
ATOM 908 O O . GLU A 1 117 ? -36.678 -5.946 27.437 1.00 96.38 117 GLU A O 1
ATOM 913 N N . LEU A 1 118 ? -35.086 -4.363 27.566 1.00 95.12 118 LEU A N 1
ATOM 914 C CA . LEU A 1 118 ? -34.748 -4.381 26.141 1.00 95.12 118 LEU A CA 1
ATOM 915 C C . LEU A 1 118 ? -34.075 -5.698 25.737 1.00 95.12 118 LEU A C 1
ATOM 917 O O . LEU A 1 118 ? -34.404 -6.239 24.680 1.00 95.12 118 LEU A O 1
ATOM 921 N N . ILE A 1 119 ? -33.197 -6.236 26.590 1.00 94.06 119 ILE A N 1
ATOM 922 C CA . ILE A 1 119 ? -32.584 -7.560 26.399 1.00 94.06 119 ILE A CA 1
ATOM 923 C C . ILE A 1 119 ? -33.672 -8.637 26.423 1.00 94.06 119 ILE A C 1
ATOM 925 O O . ILE A 1 119 ? -33.756 -9.461 25.513 1.00 94.06 119 ILE A O 1
ATOM 929 N N . LYS A 1 120 ? -34.566 -8.604 27.420 1.00 96.00 120 LYS A N 1
ATOM 930 C CA . LYS A 1 120 ? -35.672 -9.568 27.534 1.00 96.00 120 LYS A CA 1
ATOM 931 C C . LYS A 1 120 ? -36.632 -9.503 26.342 1.00 96.00 120 LYS A C 1
ATOM 933 O O . LYS A 1 120 ? -37.170 -10.532 25.941 1.00 96.00 120 LYS A O 1
ATOM 938 N N . ALA A 1 121 ? -36.847 -8.316 25.780 1.00 96.00 121 ALA A N 1
ATOM 939 C CA . ALA A 1 121 ? -37.663 -8.114 24.586 1.00 96.00 121 ALA A CA 1
ATOM 940 C C . ALA A 1 121 ? -36.955 -8.522 23.278 1.00 96.00 121 ALA A C 1
ATOM 942 O O . ALA A 1 121 ? -37.582 -8.476 22.222 1.00 96.00 121 ALA A O 1
ATOM 943 N N . GLY A 1 122 ? -35.666 -8.886 23.322 1.00 93.88 122 GLY A N 1
ATOM 944 C CA . GLY A 1 122 ? -34.858 -9.183 22.135 1.00 93.88 122 GLY A CA 1
ATOM 945 C C . GLY A 1 122 ? -34.581 -7.960 21.256 1.00 93.88 122 GLY A C 1
ATOM 946 O O . GLY A 1 122 ? -34.197 -8.110 20.099 1.00 93.88 122 GLY A O 1
ATOM 947 N N . ALA A 1 123 ? -34.798 -6.750 21.781 1.00 93.62 123 ALA A N 1
ATOM 948 C CA . ALA A 1 123 ? -34.578 -5.502 21.054 1.00 93.62 123 ALA A CA 1
ATOM 949 C C . ALA A 1 123 ? -33.085 -5.153 20.936 1.00 93.62 123 ALA A C 1
ATOM 951 O O . ALA A 1 123 ? -32.689 -4.447 20.010 1.00 93.62 123 ALA A O 1
ATOM 952 N N . ILE A 1 124 ? -32.271 -5.637 21.876 1.00 92.12 124 ILE A N 1
ATOM 953 C CA . ILE A 1 124 ? -30.814 -5.483 21.910 1.00 92.12 124 ILE A CA 1
ATOM 954 C C . ILE A 1 124 ? -30.167 -6.793 22.381 1.00 92.12 124 ILE A C 1
ATOM 956 O O . ILE A 1 124 ? -30.830 -7.610 23.026 1.00 92.12 124 ILE A O 1
ATOM 960 N N . ALA A 1 125 ? -28.882 -6.964 22.071 1.00 77.19 125 ALA A N 1
ATOM 961 C CA . ALA A 1 125 ? -28.029 -8.061 22.528 1.00 77.19 125 ALA A CA 1
ATOM 962 C C . ALA A 1 125 ? -26.766 -7.510 23.198 1.00 77.19 125 ALA A C 1
ATOM 964 O O . ALA A 1 125 ? -26.307 -6.414 22.777 1.00 77.19 125 ALA A O 1
#

Foldseek 3Di:
DCVPPCLVVCVVPPVCVVVVVVVVVVVCVVDDPVVVCVVPPPHPDDDDDDDDPVVCCVPPVCVVVVQWDAEPNDIDGADDDCDPPDHDDGDHPDDDAQPCVVVVCVVVVNDPVNVVVCVVVVVGD

Sequence (125 aa):
GLETNEAFDKQLNRAEWPKMKADLAAIFKQKTCEEWCSIMEGTD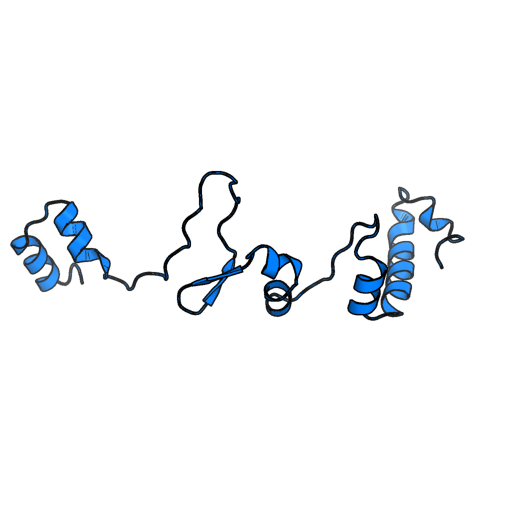VCFAPVLSLAEATQHPHNLERETFIKVGGFTQPAPAPRYSKTKTEAPQPPPKVGSDTMQILSKLGVTQTRIDELIKAGAIA

Radius of gyration: 27.65 Å; chains: 1; bounding box: 59×27×68 Å